Protein AF-A0A0F8WY29-F1 (afdb_monomer_lite)

Radius of gyration: 19.24 Å; chains: 1; bounding box: 42×65×34 Å

Organism: NCBI:txid412755

Sequence (126 aa):
MKLLGSSYVVLAEIPVRWLQSASQIPKPQAGAEAAMYPVWLMDGTGTRAHIFVRCPTCDAPLGLSPSSMGEQRGWNETPSDVQIIVGCPRCSGTYMIEEEKAYCLSMIATPVPRTTNPRLEVAKPQ

Foldseek 3Di:
DDDDPPWKDFPDKAWEDEDQDPVPDDDDDPPDGFHKYWHFDADPVRQRAWIWIADSPPRHTFTGGDPDPVQSVQCRDVVRFAWDWTADPPDRWIWTDGPTIITTIDTDPDPDPPPPPPPPDDDDDD

Structure (mmCIF, N/CA/C/O backbone):
data_AF-A0A0F8WY29-F1
#
_entry.id   AF-A0A0F8WY29-F1
#
loop_
_atom_site.group_PDB
_atom_site.id
_atom_site.type_symbol
_atom_site.label_atom_id
_atom_site.label_alt_id
_atom_site.label_comp_id
_atom_site.label_asym_id
_atom_site.label_entity_id
_atom_site.label_seq_id
_atom_site.pdbx_PDB_ins_code
_atom_site.Cartn_x
_atom_site.Cartn_y
_atom_site.Cartn_z
_atom_site.occupancy
_atom_site.B_iso_or_equiv
_atom_site.auth_seq_id
_atom_site.auth_comp_id
_atom_site.auth_asym_id
_atom_site.auth_atom_id
_atom_site.pdbx_PDB_model_num
ATOM 1 N N . MET A 1 1 ? -21.311 -0.261 -7.469 1.00 58.75 1 MET A N 1
ATOM 2 C CA . MET A 1 1 ? -20.313 -1.344 -7.347 1.00 58.75 1 MET A CA 1
ATOM 3 C C . MET A 1 1 ? -19.220 -1.075 -8.368 1.00 58.75 1 MET A C 1
ATOM 5 O O . MET A 1 1 ? -19.529 -1.045 -9.552 1.00 58.75 1 MET A O 1
ATOM 9 N N . LYS A 1 2 ? -17.998 -0.762 -7.927 1.00 71.69 2 LYS A N 1
ATOM 10 C CA . LYS A 1 2 ? -16.870 -0.447 -8.818 1.00 71.69 2 LYS A CA 1
ATOM 11 C C . LYS A 1 2 ? -16.089 -1.737 -9.067 1.00 71.69 2 LYS A C 1
ATOM 13 O O . LYS A 1 2 ? -15.753 -2.436 -8.115 1.00 71.69 2 LYS A O 1
ATOM 18 N N . LEU A 1 3 ? -15.882 -2.084 -10.332 1.00 71.31 3 LEU A N 1
ATOM 19 C CA . LEU A 1 3 ? -15.099 -3.252 -10.732 1.00 71.31 3 LEU A CA 1
ATOM 20 C C . LEU A 1 3 ? -13.662 -2.817 -11.013 1.00 71.31 3 LEU A C 1
ATOM 22 O O . LEU A 1 3 ? -13.445 -1.778 -11.637 1.00 71.31 3 LEU A O 1
ATOM 26 N N . LEU A 1 4 ? -12.697 -3.610 -10.557 1.00 67.81 4 LEU A N 1
ATOM 27 C CA . LEU A 1 4 ? -11.300 -3.489 -10.968 1.00 67.81 4 LEU A CA 1
ATOM 28 C C . LEU A 1 4 ? -10.999 -4.630 -11.940 1.00 67.81 4 LEU A C 1
ATOM 30 O O . LEU A 1 4 ? -10.867 -5.796 -11.553 1.00 67.81 4 LEU A O 1
ATOM 34 N N . GLY A 1 5 ? -10.961 -4.277 -13.227 1.00 71.00 5 GLY A N 1
ATOM 35 C CA . GLY A 1 5 ? -10.889 -5.243 -14.320 1.00 71.00 5 GLY A CA 1
ATOM 36 C C . GLY A 1 5 ? -12.084 -6.203 -14.326 1.00 71.00 5 GLY A C 1
ATOM 37 O O . GLY A 1 5 ? -13.206 -5.825 -13.991 1.00 71.00 5 GLY A O 1
ATOM 38 N N . SER A 1 6 ? -11.835 -7.459 -14.703 1.00 68.31 6 SER A N 1
ATOM 39 C CA . SER A 1 6 ? -12.838 -8.535 -14.756 1.00 68.31 6 SER A CA 1
ATOM 40 C C . SER A 1 6 ? -12.831 -9.461 -13.535 1.00 68.31 6 SER A C 1
ATOM 42 O O . SER A 1 6 ? -13.575 -10.439 -13.518 1.00 68.31 6 SER A O 1
ATOM 44 N N . SER A 1 7 ? -11.974 -9.197 -12.544 1.00 80.19 7 SER A N 1
ATOM 45 C CA . SER A 1 7 ? -11.647 -10.177 -11.496 1.00 80.19 7 SER A CA 1
ATOM 46 C C . SER A 1 7 ? -12.009 -9.721 -10.087 1.00 80.19 7 SER A C 1
ATOM 48 O O . SER A 1 7 ? -12.200 -10.567 -9.216 1.00 80.19 7 SER A O 1
ATOM 50 N N . TYR A 1 8 ? -12.130 -8.411 -9.847 1.00 83.12 8 TYR A N 1
ATOM 51 C CA . TYR A 1 8 ? -12.326 -7.875 -8.501 1.00 83.12 8 TYR A CA 1
ATOM 52 C C . TYR A 1 8 ? -13.511 -6.916 -8.403 1.00 83.12 8 TYR A C 1
ATOM 54 O O . TYR A 1 8 ? -13.722 -6.051 -9.257 1.00 83.12 8 TYR A O 1
ATOM 62 N N . VAL A 1 9 ? -14.242 -7.035 -7.297 1.00 87.88 9 VAL A N 1
ATOM 63 C CA . VAL A 1 9 ? -15.215 -6.053 -6.818 1.00 87.88 9 VAL A CA 1
ATOM 64 C C . VAL A 1 9 ? -14.561 -5.199 -5.740 1.00 87.88 9 VAL A C 1
ATOM 66 O O . VAL A 1 9 ? -14.007 -5.734 -4.780 1.00 87.88 9 VAL A O 1
ATOM 69 N N . VAL A 1 10 ? -14.666 -3.876 -5.865 1.00 90.69 10 VAL A N 1
ATOM 70 C CA . VAL A 1 10 ? -14.301 -2.941 -4.795 1.00 90.69 10 VAL A CA 1
ATOM 71 C C . VAL A 1 10 ? -15.414 -2.933 -3.750 1.00 90.69 10 VAL A C 1
ATOM 73 O O . VAL A 1 10 ? -16.539 -2.515 -4.039 1.00 90.69 10 VAL A O 1
ATOM 76 N N . LEU A 1 11 ? -15.090 -3.393 -2.543 1.00 89.88 11 LEU A N 1
ATOM 77 C CA . LEU A 1 11 ? -15.988 -3.401 -1.387 1.00 89.88 11 LEU A CA 1
ATOM 78 C C . LEU A 1 11 ? -15.995 -2.057 -0.655 1.00 89.88 11 LEU A C 1
ATOM 80 O O . LEU A 1 11 ? -17.042 -1.615 -0.192 1.00 89.88 11 LEU A O 1
ATOM 84 N N . ALA A 1 12 ? -14.828 -1.425 -0.540 1.00 91.00 12 ALA A N 1
ATOM 85 C CA . ALA A 1 12 ? -14.653 -0.149 0.141 1.00 91.00 12 ALA A CA 1
ATOM 86 C C . ALA A 1 12 ? -13.414 0.581 -0.390 1.00 91.00 12 ALA A C 1
ATOM 88 O O . ALA A 1 12 ? -12.432 -0.063 -0.770 1.00 91.00 12 ALA A O 1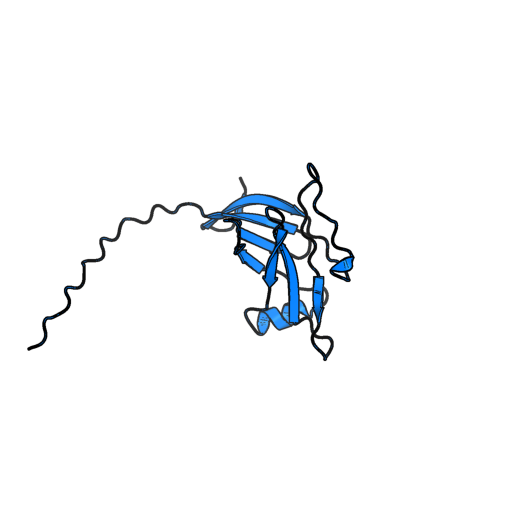
ATOM 89 N N . GLU A 1 13 ? -13.461 1.911 -0.369 1.00 94.38 13 GLU A N 1
ATOM 90 C CA . GLU A 1 13 ? -12.285 2.769 -0.525 1.00 94.38 13 GLU A CA 1
ATOM 91 C C . GLU A 1 13 ? -11.794 3.170 0.873 1.00 94.38 13 GLU A C 1
ATOM 93 O O . GLU A 1 13 ? -12.595 3.476 1.757 1.00 94.38 13 GLU A O 1
ATOM 98 N N . ILE A 1 14 ? -10.485 3.107 1.088 1.00 94.94 14 ILE A N 1
ATOM 99 C CA . ILE A 1 14 ? -9.826 3.328 2.374 1.00 94.94 14 ILE A CA 1
ATOM 100 C C . ILE A 1 14 ? -8.781 4.428 2.167 1.00 94.94 14 ILE A C 1
ATOM 102 O O . ILE A 1 14 ? -7.929 4.277 1.291 1.00 94.94 14 ILE A O 1
ATOM 106 N N . PRO A 1 15 ? -8.796 5.525 2.939 1.00 95.75 15 PRO A N 1
ATOM 107 C CA . PRO A 1 15 ? -7.775 6.559 2.834 1.00 95.75 15 PRO A CA 1
ATOM 108 C C . PRO A 1 15 ? -6.392 6.010 3.198 1.00 95.75 15 PRO A C 1
ATOM 110 O O . PRO A 1 15 ? -6.237 5.297 4.196 1.00 95.75 15 PRO A O 1
ATOM 113 N N . VAL A 1 16 ? -5.383 6.386 2.413 1.00 96.31 16 VAL A N 1
ATOM 114 C CA . VAL A 1 16 ? -3.972 6.101 2.692 1.00 96.31 16 VAL A CA 1
ATOM 115 C C . VAL A 1 16 ? -3.307 7.379 3.184 1.00 96.31 16 VAL A C 1
ATOM 117 O O . VAL A 1 16 ? -3.472 8.452 2.608 1.00 96.31 16 VAL A O 1
ATOM 120 N N . ARG A 1 17 ? -2.583 7.281 4.298 1.00 95.88 17 ARG A N 1
ATOM 121 C CA . ARG A 1 17 ? -1.879 8.406 4.917 1.00 95.88 17 ARG A CA 1
ATOM 122 C C . ARG A 1 17 ? -0.443 8.003 5.201 1.00 95.88 17 ARG A C 1
ATOM 124 O O . ARG A 1 17 ? -0.177 7.345 6.205 1.00 95.88 17 ARG A O 1
ATOM 131 N N . TRP A 1 18 ? 0.466 8.395 4.318 1.00 94.38 18 TRP A N 1
ATOM 132 C CA . TRP A 1 18 ? 1.891 8.137 4.495 1.00 94.38 18 TRP A CA 1
ATOM 133 C C . TRP A 1 18 ? 2.427 8.837 5.736 1.00 94.38 18 TRP 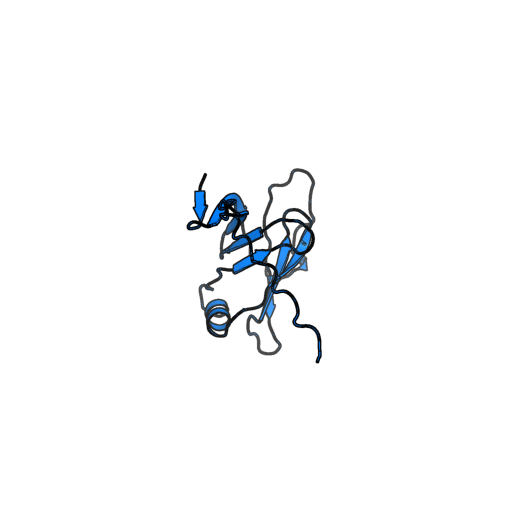A C 1
ATOM 135 O O . TRP A 1 18 ? 2.211 10.034 5.940 1.00 94.38 18 TRP A O 1
ATOM 145 N N . LEU A 1 19 ? 3.132 8.076 6.565 1.00 95.75 19 LEU A N 1
ATOM 146 C CA . LEU A 1 19 ? 3.771 8.571 7.776 1.00 95.75 19 LEU A CA 1
ATOM 147 C C . LEU A 1 19 ? 5.289 8.479 7.648 1.00 95.75 19 LEU A C 1
ATOM 149 O O . LEU A 1 19 ? 5.830 7.623 6.948 1.00 95.75 19 LEU A O 1
ATOM 153 N N . GLN A 1 20 ? 5.987 9.346 8.378 1.00 93.19 20 GLN A N 1
ATOM 154 C CA . GLN A 1 20 ? 7.451 9.336 8.420 1.00 93.19 20 GLN A CA 1
ATOM 155 C C . GLN A 1 20 ? 7.999 8.215 9.309 1.00 93.19 20 GLN A C 1
ATOM 157 O O . GLN A 1 20 ? 9.156 7.830 9.178 1.00 93.19 20 GLN A O 1
ATOM 162 N N . SER A 1 21 ? 7.189 7.709 10.244 1.00 93.06 21 SER A N 1
ATOM 163 C CA . SER A 1 21 ? 7.605 6.692 11.207 1.00 93.06 21 SER A CA 1
ATOM 164 C C . SER A 1 21 ? 6.445 5.798 11.628 1.00 93.06 21 SER A C 1
ATOM 166 O O . SER A 1 21 ? 5.328 6.267 11.847 1.00 93.06 21 SER A O 1
ATOM 168 N N . ALA A 1 22 ? 6.740 4.517 11.867 1.00 90.69 22 ALA A N 1
ATOM 169 C CA . ALA A 1 22 ? 5.784 3.561 12.426 1.00 90.69 22 ALA A CA 1
ATOM 170 C C . ALA A 1 22 ? 5.312 3.937 13.844 1.00 90.69 22 ALA A C 1
ATOM 172 O O . ALA A 1 22 ? 4.237 3.516 14.263 1.00 90.69 22 ALA A O 1
ATOM 173 N N . SER A 1 23 ? 6.071 4.763 14.575 1.00 92.06 23 SER A N 1
ATOM 174 C CA . SER A 1 23 ? 5.658 5.284 15.887 1.00 92.06 23 SER A CA 1
ATOM 175 C C . SER A 1 23 ? 4.495 6.278 15.815 1.00 92.06 23 SER A C 1
ATOM 177 O O . SER A 1 23 ? 3.839 6.514 16.827 1.00 92.06 23 SER A O 1
ATOM 179 N N . GLN A 1 24 ? 4.233 6.854 14.638 1.00 93.62 24 GLN A N 1
ATOM 180 C CA . GLN A 1 24 ? 3.132 7.791 14.407 1.00 93.62 24 GLN A CA 1
ATOM 181 C C . GLN A 1 24 ? 1.822 7.077 14.046 1.00 93.62 24 GLN A C 1
ATOM 183 O O . GLN A 1 24 ? 0.792 7.737 13.914 1.00 93.62 24 GLN A O 1
ATOM 188 N N . ILE A 1 25 ? 1.843 5.749 13.872 1.00 91.75 25 ILE A N 1
ATOM 189 C CA . ILE A 1 25 ? 0.653 4.979 13.502 1.00 91.75 25 ILE A CA 1
ATOM 190 C C . ILE A 1 25 ? -0.364 5.051 14.650 1.00 91.75 25 ILE A C 1
ATOM 192 O O . ILE A 1 25 ? -0.046 4.641 15.774 1.00 91.75 25 ILE A O 1
ATOM 196 N N . PRO A 1 26 ? -1.589 5.551 14.398 1.00 89.19 26 PRO A N 1
ATOM 197 C CA . PRO A 1 26 ? -2.629 5.600 15.414 1.00 89.19 26 PRO A CA 1
ATOM 198 C C . PRO A 1 26 ? -2.970 4.202 15.926 1.00 89.19 26 PRO A C 1
ATOM 200 O O . PRO A 1 26 ? -3.031 3.235 15.167 1.00 89.19 26 PRO A O 1
ATOM 203 N N . LYS A 1 27 ? -3.236 4.094 17.229 1.00 84.81 27 LYS A N 1
ATOM 204 C CA . LYS A 1 27 ? -3.754 2.847 17.799 1.00 84.81 27 LYS A CA 1
ATOM 205 C C . LYS A 1 27 ? -5.177 2.600 17.282 1.00 84.81 27 LYS A C 1
ATOM 207 O O . LYS A 1 27 ? -5.946 3.561 17.225 1.00 84.81 27 LYS A O 1
ATOM 212 N N . PRO A 1 28 ? -5.557 1.347 16.979 1.00 80.75 28 PRO A N 1
ATOM 213 C CA . PRO A 1 28 ? -6.931 1.017 16.621 1.00 80.75 28 PRO A CA 1
ATOM 214 C C . PRO A 1 28 ? -7.913 1.480 17.705 1.00 80.75 28 PRO A C 1
ATOM 216 O O . PRO A 1 28 ? -7.720 1.196 18.889 1.00 80.75 28 PRO A O 1
ATOM 219 N N . GLN A 1 29 ? -8.964 2.190 17.298 1.00 81.56 29 GLN A N 1
ATOM 220 C CA . GLN A 1 29 ? -10.052 2.631 18.171 1.00 81.56 29 GLN A CA 1
ATOM 221 C C . GLN A 1 29 ? -11.376 2.075 17.647 1.00 81.56 29 GLN A C 1
ATOM 223 O O . GLN A 1 29 ? -11.626 2.078 16.442 1.00 81.56 29 GLN A O 1
ATOM 228 N N . ALA A 1 30 ? -12.229 1.586 18.547 1.00 79.62 30 ALA A N 1
ATOM 229 C CA . ALA A 1 30 ? -13.542 1.078 18.169 1.00 79.62 30 ALA A CA 1
ATOM 230 C C . ALA A 1 30 ? -14.407 2.214 17.593 1.00 79.62 30 ALA A C 1
ATOM 232 O O . ALA A 1 30 ? -14.539 3.264 18.214 1.00 79.62 30 ALA A O 1
ATOM 233 N N . GLY A 1 31 ? -14.993 1.995 16.412 1.00 80.00 31 GLY A N 1
ATOM 234 C CA . GLY A 1 31 ? -15.850 2.974 15.732 1.00 80.00 31 GLY A CA 1
ATOM 235 C C . GLY A 1 31 ? -15.113 4.040 14.914 1.00 80.00 31 GLY A C 1
ATOM 236 O O . GLY A 1 31 ? -15.775 4.860 14.285 1.00 80.00 31 GLY A O 1
ATOM 237 N N . ALA A 1 32 ? -13.776 4.033 14.888 1.00 80.12 32 ALA A N 1
ATOM 238 C CA . ALA A 1 32 ? -13.016 4.899 13.992 1.00 80.12 32 ALA A CA 1
ATOM 239 C C . ALA A 1 32 ? -13.157 4.445 12.530 1.00 80.12 32 ALA A C 1
ATOM 241 O O . ALA A 1 32 ? -13.242 3.249 12.242 1.00 80.12 32 ALA A O 1
ATOM 242 N N . GLU A 1 33 ? -13.151 5.404 11.604 1.00 83.44 33 GLU A N 1
ATOM 243 C CA . GLU A 1 33 ? -13.101 5.107 10.173 1.00 83.44 33 GLU A CA 1
ATOM 244 C C . GLU A 1 33 ? -11.801 4.374 9.822 1.00 83.44 33 GLU A C 1
ATOM 246 O O . GLU A 1 33 ? -10.720 4.701 10.320 1.00 83.44 33 GLU A O 1
ATOM 251 N N . ALA A 1 34 ? -11.906 3.367 8.954 1.00 86.06 34 ALA A N 1
ATOM 252 C CA . ALA A 1 34 ? -10.749 2.609 8.505 1.00 86.06 34 ALA A CA 1
ATOM 253 C C . ALA A 1 34 ? -9.804 3.507 7.694 1.00 86.06 34 ALA A C 1
ATOM 255 O O . ALA A 1 34 ? -10.240 4.224 6.798 1.00 86.06 34 ALA A O 1
ATOM 256 N N . ALA A 1 35 ? -8.506 3.420 7.971 1.00 93.00 35 ALA A N 1
ATOM 257 C CA . ALA A 1 35 ? -7.449 4.084 7.218 1.00 93.00 35 ALA A CA 1
ATOM 258 C C . ALA A 1 35 ? -6.201 3.196 7.189 1.00 93.00 35 ALA A C 1
ATOM 260 O O . ALA A 1 35 ? -5.991 2.372 8.084 1.00 93.00 35 ALA A O 1
ATOM 261 N N . MET A 1 36 ? -5.366 3.372 6.170 1.00 95.00 36 MET A N 1
ATOM 262 C CA . MET A 1 36 ? -4.045 2.754 6.098 1.00 95.00 36 MET A CA 1
ATOM 263 C C . MET A 1 36 ? -2.960 3.796 6.344 1.00 95.00 36 MET A C 1
ATOM 265 O O . MET A 1 36 ? -3.023 4.911 5.831 1.00 95.00 36 MET A O 1
ATOM 269 N N . TYR A 1 37 ? -1.942 3.399 7.104 1.00 95.81 37 TYR A N 1
ATOM 270 C CA . TYR A 1 37 ? -0.832 4.262 7.503 1.00 95.81 37 TYR A CA 1
ATOM 271 C C . TYR A 1 37 ? 0.508 3.649 7.079 1.00 95.81 37 TYR A C 1
ATOM 273 O O . TYR A 1 37 ? 1.213 3.088 7.923 1.00 95.81 37 TYR A O 1
ATOM 281 N N . PRO A 1 38 ? 0.827 3.645 5.774 1.00 96.19 38 PRO A N 1
ATOM 282 C CA . PRO A 1 38 ? 2.083 3.102 5.289 1.00 96.19 38 PRO A CA 1
ATOM 283 C C . PRO A 1 38 ? 3.273 3.972 5.701 1.00 96.19 38 PRO A C 1
ATOM 285 O O . PRO A 1 38 ? 3.182 5.196 5.822 1.00 96.19 38 PRO A O 1
ATOM 288 N N . VAL A 1 39 ? 4.405 3.309 5.904 1.00 96.31 39 VAL A N 1
ATOM 289 C CA . VAL A 1 39 ? 5.688 3.916 6.253 1.00 96.31 39 VAL A CA 1
ATOM 290 C C . VAL A 1 39 ? 6.751 3.336 5.338 1.00 96.31 39 VAL A C 1
ATOM 292 O O . VAL A 1 39 ? 6.895 2.114 5.249 1.00 96.31 39 VAL A O 1
ATOM 295 N N . TRP A 1 40 ? 7.517 4.209 4.690 1.00 95.56 40 TRP A N 1
ATOM 296 C CA . TRP A 1 40 ? 8.694 3.801 3.933 1.00 95.56 40 TRP A CA 1
ATOM 297 C C . TRP A 1 40 ? 9.775 3.272 4.874 1.00 95.56 40 TRP A C 1
ATOM 299 O O . TRP A 1 40 ? 10.187 3.948 5.817 1.00 95.56 40 TRP A O 1
ATOM 309 N N . LEU A 1 41 ? 10.252 2.064 4.599 1.00 94.38 41 LEU A N 1
ATOM 310 C CA . LEU A 1 41 ? 11.439 1.502 5.222 1.00 94.38 41 LEU A CA 1
ATOM 311 C C . LEU A 1 41 ? 12.600 1.643 4.242 1.00 94.38 41 LEU A C 1
ATOM 313 O O . LEU A 1 41 ? 12.581 1.077 3.145 1.00 94.38 41 LEU A O 1
ATOM 317 N N . MET A 1 42 ? 13.594 2.421 4.653 1.00 94.12 42 MET A N 1
ATOM 318 C CA . MET A 1 42 ? 14.783 2.707 3.860 1.00 94.12 42 MET A CA 1
ATOM 319 C C . MET A 1 42 ? 15.868 1.670 4.155 1.00 94.12 42 MET A C 1
ATOM 321 O O . MET A 1 42 ? 16.006 1.228 5.298 1.00 94.12 42 MET A O 1
ATOM 325 N N . ASP A 1 43 ? 16.651 1.294 3.149 1.00 93.25 43 ASP A N 1
ATOM 326 C CA . ASP A 1 43 ? 17.879 0.531 3.367 1.00 93.25 43 ASP A CA 1
ATOM 327 C C . ASP A 1 43 ? 19.028 1.424 3.879 1.00 93.25 43 ASP A C 1
ATOM 329 O O . ASP A 1 43 ? 18.883 2.637 4.057 1.00 93.25 43 ASP A O 1
ATOM 333 N N . GLY A 1 44 ? 20.203 0.827 4.104 1.00 92.56 44 GLY A N 1
ATOM 334 C CA . GLY A 1 44 ? 21.390 1.548 4.580 1.00 92.56 44 GLY A CA 1
ATOM 335 C C . GLY A 1 44 ? 21.939 2.607 3.614 1.00 92.56 44 GLY A C 1
ATOM 336 O O . GLY A 1 44 ? 22.809 3.380 4.006 1.00 92.56 44 GLY A O 1
ATOM 337 N N . THR A 1 45 ? 21.446 2.657 2.374 1.00 93.56 45 THR A N 1
ATOM 338 C CA . THR A 1 45 ? 21.829 3.650 1.358 1.00 93.56 45 THR A CA 1
ATOM 339 C C . THR A 1 45 ? 20.808 4.779 1.214 1.00 93.56 45 THR A C 1
ATOM 341 O O . THR A 1 45 ? 21.048 5.722 0.463 1.00 93.56 45 THR A O 1
ATOM 344 N N . GLY A 1 46 ? 19.687 4.716 1.941 1.00 92.25 46 GLY A N 1
ATOM 345 C CA . GLY A 1 46 ? 18.592 5.671 1.791 1.00 92.25 46 GLY A CA 1
ATOM 346 C C . GLY A 1 46 ? 17.684 5.367 0.598 1.00 92.25 46 GLY A C 1
ATOM 347 O O . GLY A 1 46 ? 17.005 6.271 0.118 1.00 92.25 46 GLY A O 1
ATOM 348 N N . THR A 1 47 ? 17.644 4.119 0.128 1.00 93.62 47 THR A N 1
ATOM 349 C CA . THR A 1 47 ? 16.704 3.665 -0.908 1.00 93.62 47 THR A CA 1
ATOM 350 C C . THR A 1 47 ? 15.442 3.113 -0.248 1.00 93.62 47 THR A C 1
ATOM 352 O O . THR A 1 47 ? 15.532 2.349 0.714 1.00 93.62 47 THR A O 1
ATOM 355 N N . ARG A 1 48 ? 14.253 3.459 -0.759 1.00 94.69 48 ARG A N 1
ATOM 356 C CA . ARG A 1 48 ? 12.976 2.871 -0.306 1.00 94.69 48 ARG A CA 1
ATOM 357 C C . ARG A 1 48 ? 12.960 1.380 -0.635 1.00 94.69 48 ARG A C 1
ATOM 359 O O . ARG A 1 48 ? 12.808 1.032 -1.801 1.00 94.69 48 ARG A O 1
ATOM 366 N N . ALA A 1 49 ? 13.120 0.514 0.361 1.00 93.69 49 ALA A N 1
ATOM 367 C CA . ALA A 1 49 ? 13.284 -0.929 0.164 1.00 93.69 49 ALA A CA 1
ATOM 368 C C . ALA A 1 49 ? 12.021 -1.727 0.509 1.00 93.69 49 ALA A C 1
ATOM 370 O O . ALA A 1 49 ? 11.729 -2.741 -0.117 1.00 93.69 49 ALA A O 1
ATOM 371 N N . HIS A 1 50 ? 11.257 -1.270 1.501 1.00 95.31 50 HIS A N 1
ATOM 372 C CA . HIS A 1 50 ? 10.019 -1.917 1.931 1.00 95.31 50 HIS A CA 1
ATOM 373 C C . HIS A 1 50 ? 8.977 -0.878 2.341 1.00 95.31 50 HIS A C 1
ATOM 375 O O . HIS A 1 50 ? 9.311 0.263 2.665 1.00 95.31 50 HIS A O 1
ATOM 381 N N . ILE A 1 51 ? 7.712 -1.291 2.388 1.00 96.00 51 ILE A N 1
ATOM 382 C CA . ILE A 1 51 ? 6.645 -0.516 3.022 1.00 96.00 51 ILE A CA 1
ATOM 383 C C . ILE A 1 51 ? 6.143 -1.311 4.223 1.00 96.00 51 ILE A C 1
ATOM 385 O O . ILE A 1 51 ? 5.733 -2.468 4.106 1.00 96.00 51 ILE A O 1
ATOM 389 N N . PHE A 1 52 ? 6.164 -0.679 5.392 1.00 95.75 52 PHE A N 1
ATOM 390 C CA . PHE A 1 52 ? 5.458 -1.183 6.559 1.00 95.75 52 PHE A CA 1
ATOM 391 C C . PHE A 1 52 ? 4.041 -0.623 6.568 1.00 95.75 52 PHE A C 1
ATOM 393 O O . PHE A 1 52 ? 3.854 0.590 6.627 1.00 95.75 52 PHE A O 1
ATOM 400 N N . VAL A 1 53 ? 3.039 -1.496 6.556 1.00 95.62 53 VAL A N 1
ATOM 401 C CA . VAL A 1 53 ? 1.635 -1.112 6.728 1.00 95.62 53 VAL A CA 1
ATOM 402 C C . VAL A 1 53 ? 0.890 -2.210 7.482 1.00 95.62 53 VAL A C 1
ATOM 404 O O . VAL A 1 53 ? 1.279 -3.379 7.457 1.00 95.62 53 VAL A O 1
ATOM 407 N N . ARG A 1 54 ? -0.174 -1.840 8.197 1.00 94.06 54 ARG A N 1
ATOM 408 C CA . ARG A 1 54 ? -1.034 -2.786 8.916 1.00 94.06 54 ARG A CA 1
ATOM 409 C C . ARG A 1 54 ? -2.368 -2.957 8.209 1.00 94.06 54 ARG A C 1
ATOM 411 O O . ARG A 1 54 ? -2.905 -2.021 7.624 1.00 94.06 54 ARG A O 1
ATOM 418 N N . CYS A 1 55 ? -2.906 -4.165 8.295 1.00 93.19 55 CYS A N 1
ATOM 419 C CA . CYS A 1 55 ? -4.229 -4.492 7.800 1.00 93.19 55 CYS A CA 1
ATOM 420 C C . CYS A 1 55 ? -5.286 -3.662 8.549 1.00 93.19 55 CYS A C 1
ATOM 422 O O . CYS A 1 55 ? -5.389 -3.804 9.769 1.00 93.19 55 CYS A O 1
ATOM 424 N N . PRO A 1 56 ? -6.123 -2.870 7.858 1.00 91.38 56 PRO A N 1
ATOM 425 C CA . PRO A 1 56 ? -7.121 -2.019 8.506 1.00 91.38 56 PRO A CA 1
ATOM 426 C C . PRO A 1 56 ? -8.228 -2.822 9.205 1.00 91.38 56 PRO A C 1
ATOM 428 O O . PRO A 1 56 ? -8.970 -2.276 10.011 1.00 91.38 56 PRO A O 1
ATOM 431 N N . THR A 1 57 ? -8.355 -4.120 8.908 1.00 89.75 57 THR A N 1
ATOM 432 C CA . THR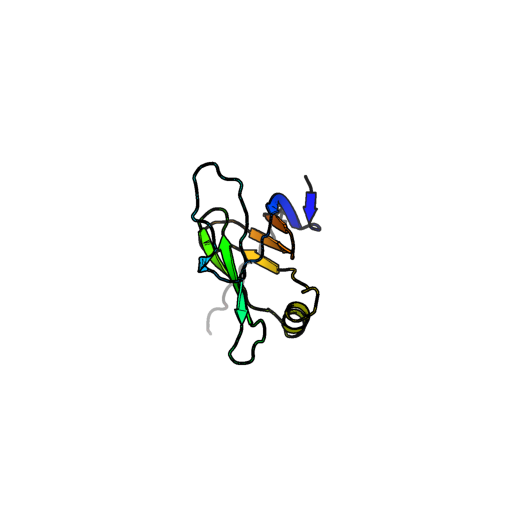 A 1 57 ? -9.388 -4.990 9.487 1.00 89.75 57 THR A CA 1
ATOM 433 C C . THR A 1 57 ? -8.913 -5.754 10.722 1.00 89.75 57 THR A C 1
ATOM 435 O O . THR A 1 57 ? -9.682 -5.927 11.661 1.00 89.75 57 THR A O 1
ATOM 438 N N . CYS A 1 58 ? -7.676 -6.259 10.730 1.00 90.62 58 CYS A N 1
ATOM 439 C CA . CYS A 1 58 ? -7.190 -7.144 11.802 1.00 90.62 58 CYS A CA 1
ATOM 440 C C . CYS A 1 58 ? -5.844 -6.731 12.411 1.00 90.62 58 CYS A C 1
ATOM 442 O O . CYS A 1 58 ? -5.274 -7.490 13.201 1.00 90.62 58 CYS A O 1
ATOM 444 N N . ASP A 1 59 ? -5.328 -5.565 12.017 1.00 91.50 59 ASP A N 1
ATOM 445 C CA . ASP A 1 59 ? -4.091 -4.947 12.506 1.00 91.50 59 ASP A CA 1
ATOM 446 C C . ASP A 1 59 ? -2.811 -5.788 12.298 1.00 91.50 59 ASP A C 1
ATOM 448 O O . ASP A 1 59 ? -1.739 -5.471 12.810 1.00 91.50 59 ASP A O 1
ATOM 452 N N . ALA A 1 60 ? -2.890 -6.873 11.519 1.00 92.94 60 ALA A N 1
ATOM 453 C CA . ALA A 1 60 ? -1.730 -7.683 11.161 1.00 92.94 60 ALA A CA 1
ATOM 454 C C . ALA A 1 60 ? -0.801 -6.926 10.194 1.00 92.94 60 ALA A C 1
ATOM 456 O O . ALA A 1 60 ? -1.302 -6.219 9.315 1.00 92.94 60 ALA A O 1
ATOM 457 N N . PRO A 1 61 ? 0.530 -7.088 10.296 1.00 93.44 61 PRO A N 1
ATOM 458 C CA . PRO A 1 61 ? 1.458 -6.479 9.351 1.00 93.44 61 PRO A CA 1
ATOM 459 C C . PRO A 1 61 ? 1.257 -7.054 7.942 1.00 93.44 61 PRO A C 1
ATOM 461 O O . PRO A 1 61 ? 1.161 -8.270 7.760 1.00 93.44 61 PRO A O 1
ATOM 464 N N . LEU A 1 62 ? 1.212 -6.169 6.951 1.00 92.31 62 LEU A N 1
ATOM 465 C CA . LEU A 1 62 ? 1.269 -6.494 5.531 1.00 92.31 62 LEU A CA 1
ATOM 466 C C . LEU A 1 62 ? 2.695 -6.159 5.088 1.00 92.31 62 LEU A C 1
ATOM 468 O O . LEU A 1 62 ? 3.035 -4.994 4.905 1.00 92.31 62 LEU A O 1
ATOM 472 N N . GLY A 1 63 ? 3.571 -7.161 5.043 1.00 82.81 63 GLY A N 1
ATOM 473 C CA . GLY A 1 63 ? 4.943 -6.956 4.581 1.00 82.81 63 GLY A CA 1
ATOM 474 C C . GLY A 1 63 ? 4.937 -6.691 3.081 1.00 82.81 63 GLY A C 1
ATOM 475 O O . GLY A 1 63 ? 4.582 -7.587 2.319 1.00 82.81 63 GLY A O 1
ATOM 476 N N . LEU A 1 64 ? 5.302 -5.478 2.670 1.00 93.50 64 LEU A N 1
ATOM 477 C CA . LEU A 1 64 ? 5.362 -5.094 1.264 1.00 93.50 64 LEU A CA 1
ATOM 478 C C . LEU A 1 64 ? 6.816 -4.906 0.843 1.00 93.50 64 LEU A C 1
ATOM 480 O O . LEU A 1 64 ? 7.572 -4.145 1.453 1.00 93.50 64 LEU A O 1
ATOM 484 N N . SER A 1 65 ? 7.196 -5.610 -0.211 1.00 93.19 65 SER A N 1
ATOM 485 C CA . SER A 1 65 ? 8.493 -5.520 -0.871 1.00 93.19 65 SER A CA 1
ATOM 486 C C . SER A 1 65 ? 8.264 -5.364 -2.369 1.00 93.19 65 SER A C 1
ATOM 488 O O . SER A 1 65 ? 7.286 -5.925 -2.871 1.00 93.19 65 SER A O 1
ATOM 490 N N . PRO A 1 66 ? 9.157 -4.676 -3.089 1.00 92.62 66 PRO A N 1
ATOM 491 C CA . PRO A 1 66 ? 9.027 -4.565 -4.525 1.00 92.62 66 PRO A CA 1
ATOM 492 C C . PRO A 1 66 ? 9.176 -5.957 -5.143 1.00 92.62 66 PRO A C 1
ATOM 494 O O . PRO A 1 66 ? 10.054 -6.741 -4.780 1.00 92.62 66 PRO A O 1
ATOM 497 N N . SER A 1 67 ? 8.281 -6.273 -6.067 1.00 90.88 67 SER A N 1
ATOM 498 C CA . SER A 1 67 ? 8.232 -7.531 -6.812 1.00 90.88 67 SER A CA 1
ATOM 499 C C . SER A 1 67 ? 9.162 -7.532 -8.027 1.00 90.88 67 SER A C 1
ATOM 501 O O . SER A 1 67 ? 9.451 -8.584 -8.599 1.00 90.88 67 SER A O 1
ATOM 503 N N . SER A 1 68 ? 9.638 -6.352 -8.439 1.00 93.44 68 SER A N 1
ATOM 504 C CA . SER A 1 68 ? 10.519 -6.186 -9.591 1.00 93.44 68 SER A CA 1
ATOM 505 C C . SER A 1 68 ? 11.438 -4.969 -9.462 1.00 93.44 68 SER A C 1
ATOM 507 O O . SER A 1 68 ? 11.179 -4.039 -8.701 1.00 93.44 68 SER A O 1
ATOM 509 N N . MET A 1 69 ? 12.489 -4.937 -10.285 1.00 92.75 69 MET A N 1
ATOM 510 C CA . MET A 1 69 ? 13.368 -3.766 -10.409 1.00 92.75 69 MET A CA 1
ATOM 511 C C . MET A 1 69 ? 12.645 -2.524 -10.954 1.00 92.75 69 MET A C 1
ATOM 513 O O . MET A 1 69 ? 13.046 -1.404 -10.646 1.00 92.75 69 MET A O 1
ATOM 517 N N . GLY A 1 70 ? 11.604 -2.712 -11.774 1.00 93.75 70 GLY A N 1
ATOM 518 C CA . GLY A 1 70 ? 10.776 -1.614 -12.278 1.00 93.75 70 GLY A CA 1
ATOM 519 C C . GLY A 1 70 ? 9.974 -0.965 -11.156 1.00 93.75 70 GLY A C 1
ATOM 520 O O . GLY A 1 70 ? 10.021 0.248 -10.995 1.00 93.75 70 GLY A O 1
ATOM 521 N N . GLU A 1 71 ? 9.341 -1.783 -10.317 1.00 93.19 71 GLU A N 1
ATOM 522 C CA . GLU A 1 71 ? 8.620 -1.315 -9.131 1.00 93.19 71 GLU A CA 1
ATOM 523 C C . GLU A 1 71 ? 9.561 -0.641 -8.122 1.00 93.19 71 GLU A C 1
ATOM 525 O O . GLU A 1 71 ? 9.287 0.462 -7.663 1.00 93.19 71 GLU A O 1
ATOM 530 N N . GLN A 1 72 ? 10.728 -1.239 -7.853 1.00 95.06 72 GLN A N 1
ATOM 531 C CA . GLN A 1 72 ? 11.768 -0.633 -7.015 1.00 95.06 72 GLN A CA 1
ATOM 532 C C . GLN A 1 72 ? 12.177 0.760 -7.522 1.00 95.06 72 GLN A C 1
ATOM 534 O O . GLN A 1 72 ? 12.406 1.668 -6.720 1.00 95.06 72 GLN A O 1
ATOM 539 N N . ARG A 1 73 ? 12.283 0.943 -8.845 1.00 95.06 73 ARG A N 1
ATOM 540 C CA . ARG A 1 73 ? 12.583 2.247 -9.448 1.00 95.06 73 ARG A CA 1
ATOM 541 C C . ARG A 1 73 ? 11.425 3.224 -9.240 1.00 95.06 73 ARG A C 1
ATOM 543 O O . ARG A 1 73 ? 11.677 4.295 -8.701 1.00 95.06 73 ARG A O 1
ATOM 550 N N . GLY A 1 74 ? 10.196 2.828 -9.578 1.00 94.69 74 GLY A N 1
ATOM 551 C CA . GLY A 1 74 ? 8.993 3.657 -9.416 1.00 94.69 74 GLY A CA 1
ATOM 552 C C . GLY A 1 74 ? 8.763 4.110 -7.971 1.00 94.69 74 GLY A C 1
ATOM 553 O O . GLY A 1 74 ? 8.456 5.274 -7.717 1.00 94.69 74 GLY A O 1
ATOM 554 N N . TRP A 1 75 ? 9.045 3.249 -6.989 1.00 94.75 75 TRP A N 1
ATOM 555 C CA . TRP A 1 75 ? 8.976 3.616 -5.571 1.00 94.75 75 TRP A CA 1
ATOM 556 C C . TRP A 1 75 ? 9.929 4.753 -5.196 1.00 94.75 75 TRP A C 1
ATOM 558 O O . TRP A 1 75 ? 9.643 5.483 -4.253 1.00 94.75 75 TRP A O 1
ATOM 568 N N . ASN A 1 76 ? 11.054 4.917 -5.895 1.00 95.06 76 ASN A N 1
ATOM 569 C CA . ASN A 1 76 ? 12.060 5.947 -5.612 1.00 95.06 76 ASN A CA 1
ATOM 570 C C . ASN A 1 76 ? 11.931 7.190 -6.515 1.00 95.06 76 ASN A C 1
ATOM 572 O O . ASN A 1 76 ? 12.772 8.086 -6.435 1.00 95.06 76 ASN A O 1
ATOM 576 N N . GLU A 1 77 ? 10.888 7.276 -7.345 1.00 94.94 77 GLU A N 1
ATOM 577 C CA . GLU A 1 77 ? 10.560 8.477 -8.119 1.00 94.94 77 GLU A CA 1
ATOM 578 C C . GLU A 1 77 ? 9.890 9.557 -7.245 1.00 94.94 77 GLU A C 1
ATOM 580 O O . GLU A 1 77 ? 9.557 9.350 -6.072 1.00 94.94 77 GLU A O 1
ATOM 585 N N . THR A 1 78 ? 9.753 10.768 -7.796 1.00 89.81 78 THR A N 1
ATOM 586 C CA . THR A 1 78 ? 9.065 11.895 -7.148 1.00 89.81 78 THR A CA 1
ATOM 587 C C . THR A 1 78 ? 8.079 12.525 -8.142 1.00 89.81 78 THR A C 1
ATOM 589 O O . THR A 1 78 ? 8.528 13.237 -9.044 1.00 89.81 78 THR A O 1
ATOM 592 N N . PRO A 1 79 ? 6.756 12.302 -7.992 1.00 87.88 79 PRO A N 1
ATOM 593 C CA . PRO A 1 79 ? 6.099 11.494 -6.950 1.00 87.88 79 PRO A CA 1
ATOM 594 C C . PRO A 1 79 ? 6.406 9.990 -7.076 1.00 87.88 79 PRO A C 1
ATOM 596 O O . PRO A 1 79 ? 6.819 9.540 -8.140 1.00 87.88 79 PRO A O 1
ATOM 599 N N . SER A 1 80 ? 6.227 9.226 -5.992 1.00 91.44 80 SER A N 1
ATOM 600 C CA . SER A 1 80 ? 6.358 7.765 -6.042 1.00 91.44 80 SER A CA 1
ATOM 601 C C . SER A 1 80 ? 5.245 7.138 -6.869 1.00 91.44 80 SER A C 1
ATOM 603 O O . SER A 1 80 ? 4.090 7.552 -6.781 1.00 91.44 80 SER A O 1
ATOM 605 N N . ASP A 1 81 ? 5.590 6.093 -7.614 1.00 92.44 81 ASP A N 1
ATOM 606 C CA . ASP A 1 81 ? 4.620 5.230 -8.282 1.00 92.44 81 ASP A CA 1
ATOM 607 C C . ASP A 1 81 ? 4.335 4.004 -7.405 1.00 92.44 81 ASP A C 1
ATOM 609 O O . ASP A 1 81 ? 5.122 3.053 -7.350 1.00 92.44 81 ASP A O 1
ATOM 613 N N . VAL A 1 82 ? 3.234 4.060 -6.651 1.00 91.38 82 VAL A N 1
ATOM 614 C CA . VAL A 1 82 ? 2.782 2.976 -5.773 1.00 91.38 82 VAL A CA 1
ATOM 615 C C . VAL A 1 82 ? 1.486 2.395 -6.318 1.00 91.38 82 VAL A C 1
ATOM 617 O O . VAL A 1 82 ? 0.442 3.043 -6.281 1.00 91.38 82 VAL A O 1
ATOM 620 N N . GLN A 1 83 ? 1.543 1.139 -6.760 1.00 91.81 83 GLN A N 1
ATOM 621 C CA . GLN A 1 83 ? 0.368 0.341 -7.096 1.00 91.81 83 GLN A CA 1
ATOM 622 C C . GLN A 1 83 ? 0.612 -1.123 -6.716 1.00 91.81 83 GLN A C 1
ATOM 624 O O . GLN A 1 83 ? 1.255 -1.873 -7.445 1.00 91.81 83 GLN A O 1
ATOM 629 N N . ILE A 1 84 ? 0.100 -1.535 -5.554 1.00 91.88 84 ILE A N 1
ATOM 630 C CA . ILE A 1 84 ? 0.433 -2.835 -4.952 1.00 91.88 84 ILE A CA 1
ATOM 631 C C . ILE A 1 84 ? -0.843 -3.596 -4.616 1.00 91.88 84 ILE A C 1
ATOM 633 O O . ILE A 1 84 ? -1.722 -3.058 -3.948 1.00 91.88 84 ILE A O 1
ATOM 637 N N . ILE A 1 85 ? -0.935 -4.868 -5.008 1.00 92.31 85 ILE A N 1
ATOM 638 C CA . ILE A 1 85 ? -1.996 -5.769 -4.538 1.00 92.31 85 ILE A CA 1
ATOM 639 C C . ILE A 1 85 ? -1.422 -6.700 -3.474 1.00 92.3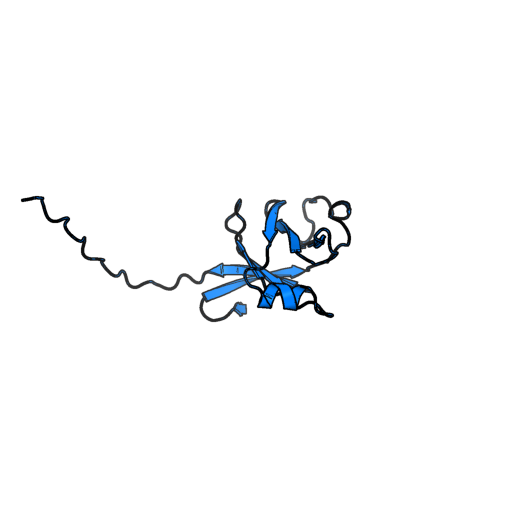1 85 ILE A C 1
ATOM 641 O O . ILE A 1 85 ? -0.460 -7.422 -3.723 1.00 92.31 85 ILE A O 1
ATOM 645 N N . VAL A 1 86 ? -2.037 -6.711 -2.293 1.00 93.81 86 VAL A N 1
ATOM 646 C CA . VAL A 1 86 ? -1.603 -7.522 -1.154 1.00 93.81 86 VAL A CA 1
ATOM 647 C C . VAL A 1 86 ? -2.780 -8.223 -0.482 1.00 93.81 86 VAL A C 1
ATOM 649 O O . VAL A 1 86 ? -3.835 -7.638 -0.238 1.00 93.81 86 VAL A O 1
ATOM 652 N N . GLY A 1 87 ? -2.593 -9.500 -0.156 1.00 93.31 87 GLY A N 1
ATOM 653 C CA . GLY A 1 87 ? -3.483 -10.245 0.730 1.00 93.31 87 GLY A CA 1
ATOM 654 C C . GLY A 1 87 ? -3.022 -10.142 2.181 1.00 93.31 87 GLY A C 1
ATOM 655 O O . GLY A 1 87 ? -1.827 -10.203 2.467 1.00 93.31 87 GLY A O 1
ATOM 656 N N . CYS A 1 88 ? -3.957 -10.016 3.118 1.00 93.56 88 CYS A N 1
ATOM 657 C CA . CYS A 1 88 ? -3.630 -10.140 4.527 1.00 93.56 88 CYS A CA 1
ATOM 658 C C . CYS A 1 88 ? -3.360 -11.612 4.876 1.00 93.56 88 CYS A C 1
ATOM 660 O O . CYS A 1 88 ? -4.178 -12.472 4.563 1.00 93.56 88 CYS A O 1
ATOM 662 N N . PRO A 1 89 ? -2.257 -11.936 5.571 1.00 92.12 89 PRO A N 1
ATOM 663 C CA . PRO A 1 89 ? -1.979 -13.317 5.965 1.00 92.12 89 PRO A CA 1
ATOM 664 C C . PRO A 1 89 ? -2.860 -13.798 7.131 1.00 92.12 89 PRO A C 1
ATOM 666 O O . PRO A 1 89 ? -2.910 -14.993 7.408 1.00 92.12 89 PRO A O 1
ATOM 669 N N . ARG A 1 90 ? -3.528 -12.880 7.849 1.00 92.88 90 ARG A N 1
ATOM 670 C CA . ARG A 1 90 ? -4.325 -13.190 9.049 1.00 92.88 90 ARG A CA 1
ATOM 671 C C . ARG A 1 90 ? -5.831 -13.194 8.796 1.00 92.88 90 ARG A C 1
ATOM 673 O O . ARG A 1 90 ? -6.544 -13.963 9.432 1.00 92.88 90 ARG A O 1
ATOM 680 N N . CYS A 1 91 ? -6.326 -12.331 7.916 1.00 90.56 91 CYS A N 1
ATOM 681 C CA . CYS A 1 91 ? -7.735 -12.294 7.527 1.00 90.56 91 CYS A CA 1
ATOM 682 C C . CYS A 1 91 ? -7.870 -12.470 6.015 1.00 90.56 91 CYS A C 1
ATOM 684 O O . CYS A 1 91 ? -6.918 -12.261 5.278 1.00 90.56 91 CYS A O 1
ATOM 686 N N . SER A 1 92 ? -9.066 -12.782 5.525 1.00 88.56 92 SER A N 1
ATOM 687 C CA . SER A 1 92 ? -9.331 -12.936 4.085 1.00 88.56 92 SER A CA 1
ATOM 688 C C . SER A 1 92 ? -9.389 -11.607 3.309 1.00 88.56 92 SER A C 1
ATOM 690 O O . SER A 1 92 ? -9.997 -11.548 2.245 1.00 88.56 92 SER A O 1
ATOM 692 N N . GLY A 1 93 ? -8.819 -10.527 3.851 1.00 90.25 93 GLY A N 1
ATOM 693 C CA . GLY A 1 93 ? -8.807 -9.214 3.213 1.00 90.25 93 GLY A CA 1
ATOM 694 C C . GLY A 1 93 ? -7.763 -9.143 2.102 1.00 90.25 93 GLY A C 1
ATOM 695 O O . GLY A 1 93 ? -6.604 -9.498 2.315 1.00 90.25 93 GLY A O 1
ATOM 696 N N . THR A 1 94 ? -8.161 -8.645 0.936 1.00 94.44 94 THR A N 1
ATOM 697 C CA . THR A 1 94 ? -7.257 -8.312 -0.171 1.00 94.44 94 THR A CA 1
ATOM 698 C C . THR A 1 94 ? -7.354 -6.822 -0.442 1.00 94.44 94 THR A C 1
ATOM 700 O O . THR A 1 94 ? -8.454 -6.272 -0.457 1.00 94.44 94 THR A O 1
ATOM 703 N N . TYR A 1 95 ? -6.217 -6.166 -0.650 1.00 94.69 95 TYR A N 1
ATOM 704 C CA . TYR A 1 95 ? -6.153 -4.722 -0.820 1.00 94.69 95 TYR A CA 1
ATOM 705 C C . TYR A 1 95 ? -5.322 -4.352 -2.043 1.00 94.69 95 TYR A C 1
ATOM 707 O O . TYR A 1 95 ? -4.238 -4.897 -2.224 1.00 94.69 95 TYR A O 1
ATOM 715 N N . MET A 1 96 ? -5.813 -3.411 -2.849 1.00 94.75 96 MET A N 1
ATOM 716 C CA . MET A 1 96 ? -4.989 -2.676 -3.813 1.00 94.75 96 MET A CA 1
ATOM 717 C C . MET A 1 96 ? -4.642 -1.323 -3.205 1.00 94.75 96 MET A C 1
ATOM 719 O O . MET A 1 96 ? -5.555 -0.571 -2.882 1.00 94.75 96 MET A O 1
ATOM 723 N N . ILE A 1 97 ? -3.362 -1.033 -3.014 1.00 95.06 97 ILE A N 1
ATOM 724 C CA . ILE A 1 97 ? -2.855 0.174 -2.361 1.00 95.06 97 ILE A CA 1
ATOM 725 C C . ILE A 1 97 ? -2.250 1.081 -3.430 1.00 95.06 97 ILE A C 1
ATOM 727 O O . ILE A 1 97 ? -1.380 0.648 -4.184 1.00 95.06 97 ILE A O 1
ATOM 731 N N . GLU A 1 98 ? -2.720 2.323 -3.465 1.00 94.25 98 GLU A N 1
ATOM 732 C CA . GLU A 1 98 ? -2.178 3.441 -4.237 1.00 94.25 98 GLU A CA 1
ATOM 733 C C . GLU A 1 98 ? -1.652 4.523 -3.274 1.00 94.25 98 GLU A C 1
ATOM 735 O O . GLU A 1 98 ? -1.846 4.435 -2.059 1.00 94.25 98 GLU A O 1
ATOM 740 N N . GLU A 1 99 ? -1.012 5.564 -3.810 1.00 92.00 99 GLU A N 1
ATOM 741 C CA . GLU A 1 99 ? -0.396 6.641 -3.019 1.00 92.00 99 GLU A CA 1
ATOM 742 C C . GLU A 1 99 ? -1.382 7.309 -2.032 1.00 92.00 99 GLU A C 1
ATOM 744 O O . GLU A 1 99 ? -1.044 7.518 -0.871 1.00 92.00 99 GLU A O 1
ATOM 749 N N . GLU A 1 100 ? -2.620 7.602 -2.445 1.00 94.31 100 GLU A N 1
ATOM 750 C CA . GLU A 1 100 ? -3.593 8.353 -1.620 1.00 94.31 100 GLU A CA 1
ATOM 751 C C . GLU A 1 100 ? -4.765 7.507 -1.100 1.00 94.31 100 GLU A C 1
ATOM 753 O O . GLU A 1 100 ? -5.501 7.909 -0.190 1.00 94.31 100 GLU A O 1
ATOM 758 N N . LYS A 1 101 ? -4.964 6.314 -1.663 1.00 95.50 101 LYS A N 1
ATOM 759 C CA . LYS A 1 101 ? -6.123 5.465 -1.374 1.00 95.50 101 LYS A CA 1
ATOM 760 C C . LYS A 1 101 ? -5.804 3.993 -1.547 1.00 95.50 101 LYS A C 1
ATOM 762 O O . LYS A 1 101 ? -4.946 3.604 -2.326 1.00 95.50 101 LYS A O 1
ATOM 767 N N . ALA A 1 102 ? -6.555 3.169 -0.843 1.00 95.19 102 ALA A N 1
ATOM 768 C CA . ALA A 1 102 ? -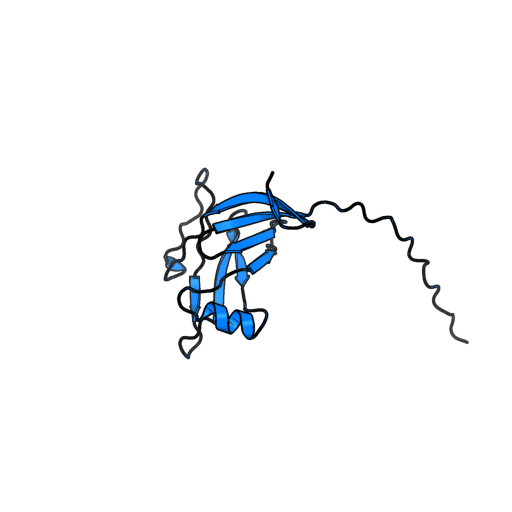6.541 1.733 -0.988 1.00 95.19 102 ALA A CA 1
ATOM 769 C C . ALA A 1 102 ? -7.959 1.223 -1.230 1.00 95.19 102 ALA A C 1
ATOM 771 O O . ALA A 1 102 ? -8.946 1.815 -0.799 1.00 95.19 102 ALA A O 1
ATOM 772 N N . TYR A 1 103 ? -8.064 0.090 -1.901 1.00 94.38 103 TYR A N 1
ATOM 773 C CA . TYR A 1 103 ? -9.325 -0.553 -2.219 1.00 94.38 103 TYR A CA 1
ATOM 774 C C . TYR A 1 103 ? -9.371 -1.905 -1.537 1.00 94.38 103 TYR A C 1
ATOM 776 O O . TYR A 1 103 ? -8.512 -2.746 -1.789 1.00 94.38 103 TYR A O 1
ATOM 784 N N . CYS A 1 104 ? -10.381 -2.127 -0.701 1.00 93.38 104 CYS A N 1
ATOM 785 C CA . CYS A 1 104 ? -10.695 -3.462 -0.207 1.00 93.38 104 CYS A CA 1
ATOM 786 C C . CYS A 1 104 ? -11.374 -4.249 -1.330 1.00 93.38 104 CYS A C 1
ATOM 788 O O . CYS A 1 104 ? -12.394 -3.810 -1.869 1.00 93.38 104 CYS A O 1
ATOM 790 N N . LEU A 1 105 ? -10.795 -5.387 -1.695 1.00 92.25 105 LEU A N 1
ATOM 791 C CA . LEU A 1 105 ? -11.202 -6.186 -2.840 1.00 92.25 105 LEU A CA 1
ATOM 792 C C . LEU A 1 105 ? -11.890 -7.472 -2.399 1.00 92.25 105 LEU A C 1
ATOM 794 O O . LEU A 1 105 ? -11.489 -8.124 -1.436 1.00 92.25 105 LEU A O 1
ATOM 798 N N . SER A 1 106 ? -12.876 -7.879 -3.187 1.00 86.94 106 SER A N 1
ATOM 799 C CA . SER A 1 106 ? -13.384 -9.245 -3.216 1.00 86.94 106 SER A CA 1
ATOM 800 C C . SER A 1 106 ? -13.174 -9.819 -4.607 1.00 86.94 106 SER A C 1
ATOM 802 O O . SER A 1 106 ? -13.376 -9.114 -5.597 1.00 86.94 106 SER A O 1
ATOM 804 N N . MET A 1 107 ? -12.779 -11.086 -4.703 1.00 81.56 107 MET A N 1
ATOM 805 C CA . MET A 1 107 ? -12.748 -11.765 -5.995 1.00 81.56 107 MET A CA 1
ATOM 806 C C . MET A 1 107 ? -14.177 -11.992 -6.480 1.00 81.56 107 MET A C 1
ATOM 808 O O . MET A 1 107 ? -15.019 -12.513 -5.748 1.00 81.56 107 MET A O 1
ATOM 812 N N . ILE A 1 108 ? -14.441 -11.645 -7.736 1.00 78.19 108 ILE A N 1
ATOM 813 C CA . ILE A 1 108 ? -15.647 -12.111 -8.411 1.00 78.19 108 ILE A CA 1
ATOM 814 C C . ILE A 1 108 ? -15.473 -13.619 -8.546 1.00 78.19 108 ILE A C 1
ATOM 816 O O . ILE A 1 108 ? -14.497 -14.071 -9.142 1.00 78.19 108 ILE A O 1
ATOM 820 N N . ALA A 1 109 ? -16.388 -14.402 -7.977 1.00 62.66 109 ALA A N 1
ATOM 821 C CA . ALA A 1 109 ? -16.433 -15.827 -8.251 1.00 62.66 109 ALA A CA 1
ATOM 822 C C . ALA A 1 109 ? -16.719 -16.000 -9.747 1.00 62.66 109 ALA A C 1
ATOM 824 O O . ALA A 1 109 ? -17.871 -15.972 -10.178 1.00 62.66 109 ALA A O 1
ATOM 825 N N . THR A 1 110 ? -15.676 -16.135 -10.561 1.00 53.44 110 THR A N 1
ATOM 826 C CA . THR A 1 110 ? -15.825 -16.635 -11.919 1.00 53.44 110 THR A CA 1
ATOM 827 C C . THR A 1 110 ? -16.352 -18.057 -11.771 1.00 53.44 110 THR A C 1
ATOM 829 O O . THR A 1 110 ? -15.722 -18.860 -11.076 1.00 53.44 110 THR A O 1
ATOM 832 N N . PRO A 1 111 ? -17.511 -18.403 -12.355 1.00 48.62 111 PRO A N 1
ATOM 833 C CA . PRO A 1 111 ? -17.931 -19.789 -12.415 1.00 48.62 111 PRO A CA 1
ATOM 834 C C . PRO A 1 111 ? -16.893 -20.521 -13.263 1.00 48.62 111 PRO A C 1
ATOM 836 O O . PRO A 1 111 ? -16.935 -20.483 -14.489 1.00 48.62 111 PRO A O 1
ATOM 839 N N . VAL A 1 112 ? -15.906 -21.131 -12.608 1.00 50.75 112 VAL A N 1
ATOM 840 C CA . VAL A 1 112 ? -14.965 -22.029 -13.264 1.00 50.75 112 VAL A CA 1
ATOM 841 C C . VAL A 1 112 ? -15.828 -23.177 -13.784 1.00 50.75 112 VAL A C 1
ATOM 843 O O . VAL A 1 112 ? -16.451 -23.863 -12.963 1.00 50.75 112 VAL A O 1
ATOM 846 N N . PRO A 1 113 ? -15.943 -23.404 -15.107 1.00 45.75 113 PRO A N 1
ATOM 847 C CA . PRO A 1 113 ? -16.515 -24.655 -15.567 1.00 45.75 113 PRO A CA 1
ATOM 848 C C . PRO A 1 113 ? -15.647 -25.741 -14.943 1.00 45.75 113 PRO A C 1
ATOM 850 O O . PRO A 1 113 ? -14.430 -25.703 -15.103 1.00 45.75 113 PRO A O 1
ATOM 853 N N . ARG A 1 114 ? -16.250 -26.643 -14.158 1.00 45.00 114 ARG A N 1
ATOM 854 C CA . ARG A 1 114 ? -15.566 -27.807 -13.587 1.00 45.00 114 ARG A CA 1
ATOM 855 C C . ARG A 1 114 ? -14.875 -28.543 -14.733 1.00 45.00 114 ARG A C 1
ATOM 857 O O . ARG A 1 114 ? -15.485 -29.390 -15.377 1.00 45.00 114 ARG A O 1
ATOM 864 N N . THR A 1 115 ? -13.613 -28.232 -14.997 1.00 47.97 115 THR A N 1
ATOM 865 C CA . THR A 1 115 ? -12.749 -29.098 -15.770 1.00 47.97 115 THR A CA 1
ATOM 866 C C . THR A 1 115 ? -12.503 -30.272 -14.849 1.00 47.97 115 THR A C 1
ATOM 868 O O . THR A 1 115 ? -11.752 -30.217 -13.877 1.00 47.97 115 THR A O 1
ATOM 871 N N . THR A 1 116 ? -13.265 -31.331 -15.090 1.00 46.41 116 THR A N 1
ATOM 872 C CA . THR A 1 116 ? -12.947 -32.668 -14.623 1.00 46.41 116 THR A CA 1
ATOM 873 C C . THR A 1 116 ? -11.545 -32.976 -15.130 1.00 46.41 116 THR A C 1
ATOM 875 O O . THR A 1 116 ? -11.388 -33.430 -16.259 1.00 46.41 116 THR A O 1
ATOM 878 N N . ASN A 1 117 ? -10.520 -32.666 -14.335 1.00 46.00 117 ASN A N 1
ATOM 879 C CA . ASN A 1 117 ? -9.192 -33.216 -14.550 1.00 46.00 117 ASN A CA 1
ATOM 880 C C . ASN A 1 117 ? -9.373 -34.739 -14.546 1.00 46.00 117 ASN A C 1
ATOM 882 O O . ASN A 1 117 ? -9.782 -35.276 -13.508 1.00 46.00 117 ASN A O 1
ATOM 886 N N . PRO A 1 118 ? -9.135 -35.452 -15.663 1.00 48.62 118 PRO A N 1
ATOM 887 C CA . PRO A 1 118 ? -9.045 -36.895 -15.585 1.00 48.62 118 PRO A CA 1
ATOM 888 C C . PRO A 1 118 ? -7.894 -37.187 -14.623 1.00 48.62 118 PRO A C 1
ATOM 890 O O . PRO A 1 118 ? -6.784 -36.681 -14.794 1.00 48.62 118 PRO A O 1
ATOM 893 N N . ARG A 1 119 ? -8.181 -37.933 -13.551 1.00 52.34 119 ARG A N 1
ATOM 894 C CA . ARG A 1 119 ? -7.144 -38.487 -12.681 1.00 52.34 119 ARG A CA 1
ATOM 895 C C . ARG A 1 119 ? -6.142 -39.192 -13.594 1.00 52.34 119 ARG A C 1
ATOM 897 O O . ARG A 1 119 ? -6.500 -40.178 -14.226 1.00 52.34 119 ARG A O 1
ATOM 904 N N . LEU A 1 120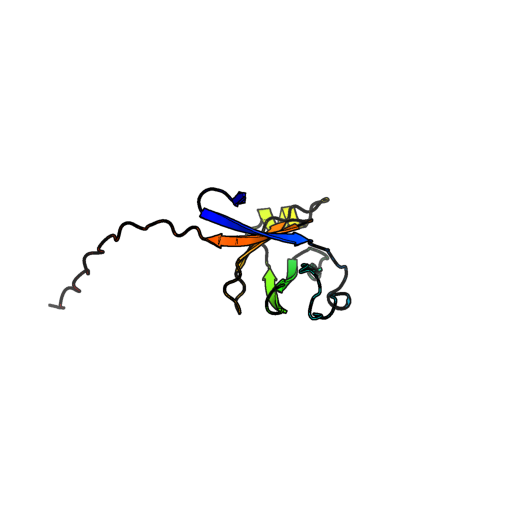 ? -4.921 -38.672 -13.682 1.00 56.56 120 LEU A N 1
ATOM 905 C CA . LEU A 1 120 ? -3.815 -39.421 -14.258 1.00 56.56 120 LEU A CA 1
ATOM 906 C C . LEU A 1 120 ? -3.599 -40.625 -13.339 1.00 56.56 120 LEU A C 1
ATOM 908 O O . LEU A 1 120 ? -3.147 -40.475 -12.203 1.00 56.56 120 LEU A O 1
ATOM 912 N N . GLU A 1 121 ? -4.019 -41.803 -13.797 1.00 49.34 121 GLU A N 1
ATOM 913 C CA . GLU A 1 121 ? -3.697 -43.062 -13.142 1.00 49.34 121 GLU A CA 1
ATOM 914 C C . GLU A 1 121 ? -2.180 -43.243 -13.197 1.00 49.34 121 GLU A C 1
ATOM 916 O O . GLU A 1 121 ? -1.563 -43.229 -14.262 1.00 49.34 121 GLU A O 1
ATOM 921 N N . VAL A 1 122 ? -1.565 -43.353 -12.022 1.00 56.34 122 VAL A N 1
ATOM 922 C CA . VAL A 1 122 ? -0.137 -43.631 -11.882 1.00 56.34 122 VAL A CA 1
ATOM 923 C C . VAL A 1 122 ? 0.132 -44.997 -12.513 1.00 56.34 122 VAL A C 1
ATOM 925 O O . VAL A 1 122 ? -0.418 -46.005 -12.064 1.00 56.34 122 VAL A O 1
ATOM 928 N N . ALA A 1 123 ? 0.963 -45.037 -13.556 1.00 53.56 123 ALA A N 1
ATOM 929 C CA . ALA A 1 123 ? 1.412 -46.288 -14.154 1.00 53.56 123 ALA A CA 1
ATOM 930 C C . ALA A 1 123 ? 2.104 -47.144 -13.081 1.00 53.56 123 ALA A C 1
ATOM 932 O O . ALA A 1 123 ? 3.013 -46.679 -12.390 1.00 53.56 123 ALA A O 1
ATOM 933 N N . LYS A 1 124 ? 1.650 -48.391 -12.914 1.00 46.78 124 LYS A N 1
ATOM 934 C CA . LYS A 1 124 ? 2.289 -49.351 -12.007 1.00 46.78 124 LYS A CA 1
ATOM 935 C C . LYS A 1 124 ? 3.706 -49.670 -12.511 1.00 46.78 124 LYS A C 1
ATOM 937 O O . LYS A 1 124 ? 3.875 -49.807 -13.724 1.00 46.78 124 LYS A O 1
ATOM 942 N N . PRO A 1 125 ? 4.701 -49.804 -11.617 1.00 52.81 125 PRO A N 1
ATOM 943 C CA . PRO A 1 125 ? 6.042 -50.226 -12.008 1.00 52.81 125 PRO A CA 1
ATOM 944 C C . PRO A 1 125 ? 6.009 -51.652 -12.584 1.00 52.81 125 PRO A C 1
ATOM 946 O O . PRO A 1 125 ? 5.258 -52.494 -12.084 1.00 52.81 125 PRO A O 1
ATOM 949 N N . GLN A 1 126 ? 6.783 -51.865 -13.655 1.00 47.53 126 GLN A N 1
ATOM 950 C CA . GLN A 1 126 ? 7.037 -53.168 -14.286 1.00 47.53 126 GLN A CA 1
ATOM 951 C C . GLN A 1 126 ? 7.920 -54.056 -13.412 1.00 47.53 126 GLN A C 1
ATOM 953 O O . GLN A 1 126 ? 8.821 -53.502 -12.741 1.00 47.53 126 GLN A O 1
#

pLDDT: mean 84.7, std 15.43, range [45.0, 96.31]

Secondary structure (DSSP, 8-state):
-EEETTTEEEEEEEEB--BS-GGGPPPP-TTPPP-B--EEEE-TTS-EEEEEEE-TTT--EEEE--SSHHHHHHHTSSS---EEEEE-SSSS-EEEEESSEEEEEEE-------------PPPPP-